Protein AF-A0A4S3LNG4-F1 (afdb_monomer_lite)

Sequence (121 aa):
MSDSVHVRLKHPHGIVFDISNGRKVALFGSDFHLRGLEKGTLTCSFGKTVVSASDWDEVLSVYPAMVKDLVRKGTLIYQDTSASADDNAEDNAGVKHGLEPVDTKNDKTIKTEEVPASEAA

Radius of gyration: 17.9 Å; chains: 1; bounding box: 38×36×63 Å

Structure (mmCIF, N/CA/C/O backbone):
data_AF-A0A4S3LNG4-F1
#
_entry.id   AF-A0A4S3LNG4-F1
#
loop_
_atom_site.group_PDB
_atom_site.id
_atom_site.type_symbol
_atom_site.label_atom_id
_atom_site.label_alt_id
_atom_site.label_comp_id
_atom_site.label_asym_id
_atom_site.label_entity_id
_atom_site.label_seq_id
_atom_site.pdbx_PDB_ins_code
_atom_site.Cartn_x
_atom_site.Cartn_y
_atom_site.Cartn_z
_atom_site.occupancy
_atom_site.B_iso_or_equiv
_atom_site.auth_seq_id
_atom_site.auth_comp_id
_atom_site.auth_asym_id
_atom_site.auth_atom_id
_atom_site.pdbx_PDB_model_num
ATOM 1 N N . MET A 1 1 ? -2.512 -2.453 21.743 1.00 48.56 1 MET A N 1
ATOM 2 C CA . MET A 1 1 ? -2.518 -2.592 20.275 1.00 48.56 1 MET A CA 1
ATOM 3 C C . MET A 1 1 ? -2.652 -1.192 19.723 1.00 48.56 1 MET A C 1
ATOM 5 O O . MET A 1 1 ? -3.470 -0.451 20.260 1.00 48.56 1 MET A O 1
ATOM 9 N N . SER A 1 2 ? -1.782 -0.786 18.801 1.00 57.47 2 SER A N 1
ATOM 10 C CA . SER A 1 2 ? -1.865 0.545 18.199 1.00 57.47 2 SER A CA 1
ATOM 11 C C . SER A 1 2 ? -3.201 0.672 17.469 1.00 57.47 2 SER A C 1
ATOM 13 O O . SER A 1 2 ? -3.593 -0.231 16.740 1.00 57.47 2 SER A O 1
ATOM 15 N N . ASP A 1 3 ? -3.907 1.783 17.667 1.00 81.00 3 ASP A N 1
ATOM 16 C CA . ASP A 1 3 ? -5.212 2.032 17.026 1.00 81.00 3 ASP A CA 1
ATOM 17 C C . ASP A 1 3 ? -5.079 2.251 15.499 1.00 81.00 3 ASP A C 1
ATOM 19 O O . ASP A 1 3 ? -6.053 2.290 14.748 1.00 81.00 3 ASP A O 1
ATOM 23 N N . SER A 1 4 ? -3.836 2.370 15.022 1.00 85.62 4 SER A N 1
ATOM 24 C CA . SER A 1 4 ? -3.483 2.668 13.641 1.00 85.62 4 SER A CA 1
ATOM 25 C C . SER A 1 4 ? -2.297 1.835 13.160 1.00 85.62 4 SER A C 1
ATOM 27 O O . SER A 1 4 ? -1.408 1.473 13.931 1.00 85.62 4 SER A O 1
ATOM 29 N N . VAL A 1 5 ? -2.305 1.553 11.862 1.00 88.25 5 VAL A N 1
ATOM 30 C CA . VAL A 1 5 ? -1.289 0.828 11.109 1.00 88.25 5 VAL A CA 1
ATOM 31 C C . VAL A 1 5 ? -0.640 1.802 10.132 1.00 88.25 5 VAL A C 1
ATOM 33 O O . VAL A 1 5 ? -1.308 2.508 9.370 1.00 88.25 5 VAL A O 1
ATOM 36 N N . HIS A 1 6 ? 0.687 1.838 10.147 1.00 86.81 6 HIS A N 1
ATOM 37 C CA . HIS A 1 6 ? 1.481 2.623 9.216 1.00 86.81 6 HIS A CA 1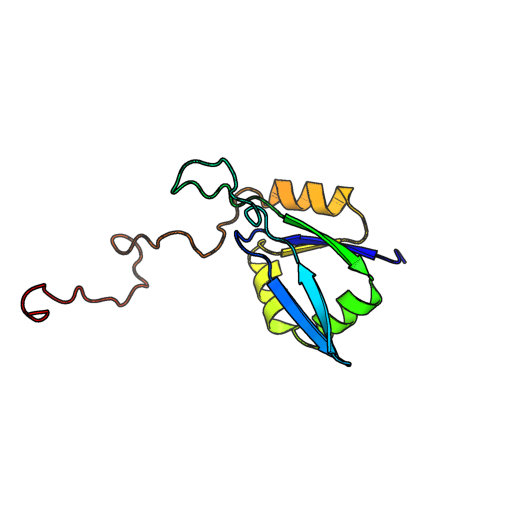
ATOM 38 C C . HIS A 1 6 ? 1.776 1.782 7.985 1.00 86.81 6 HIS A C 1
ATOM 40 O O . HIS A 1 6 ? 2.515 0.805 8.067 1.00 86.81 6 HIS A O 1
ATOM 46 N N . VAL A 1 7 ? 1.226 2.186 6.844 1.00 86.94 7 VAL A N 1
ATOM 47 C CA . VAL A 1 7 ? 1.411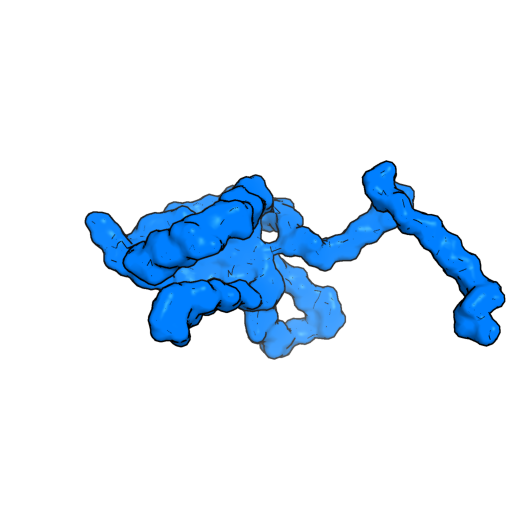 1.506 5.562 1.00 86.94 7 VAL A CA 1
ATOM 48 C C . VAL A 1 7 ? 2.346 2.329 4.676 1.00 86.94 7 VAL A C 1
ATOM 50 O O . VAL A 1 7 ? 2.248 3.561 4.588 1.00 86.94 7 VAL A O 1
ATOM 53 N N . ARG A 1 8 ? 3.284 1.644 4.031 1.00 86.94 8 ARG A N 1
ATOM 54 C CA . ARG A 1 8 ? 4.241 2.177 3.066 1.00 86.94 8 ARG A CA 1
ATOM 55 C C . ARG A 1 8 ? 4.035 1.451 1.745 1.00 86.94 8 ARG A C 1
ATOM 57 O O . ARG A 1 8 ? 4.176 0.232 1.686 1.00 86.94 8 ARG A O 1
ATOM 64 N N . LEU A 1 9 ? 3.684 2.195 0.701 1.00 84.81 9 LEU A N 1
ATOM 65 C CA . LEU A 1 9 ? 3.394 1.644 -0.622 1.00 84.81 9 LEU A CA 1
ATOM 66 C C . LEU A 1 9 ? 4.381 2.196 -1.651 1.00 84.81 9 LEU A C 1
ATOM 68 O O . LEU A 1 9 ? 4.399 3.396 -1.921 1.00 84.81 9 LEU A O 1
ATOM 72 N N . LYS A 1 10 ? 5.169 1.311 -2.259 1.00 79.06 10 LYS A N 1
ATOM 73 C CA . LYS A 1 10 ? 6.076 1.626 -3.363 1.00 79.06 10 LYS A CA 1
ATOM 74 C C . LYS A 1 10 ? 5.353 1.501 -4.693 1.00 79.06 10 LYS A C 1
ATOM 76 O O . LYS A 1 10 ? 5.500 0.519 -5.420 1.00 79.06 10 LYS A O 1
ATOM 81 N N . HIS A 1 11 ? 4.522 2.490 -4.981 1.00 74.50 11 HIS A N 1
ATOM 82 C CA . HIS A 1 11 ? 3.770 2.548 -6.222 1.00 74.50 11 HIS A CA 1
ATOM 83 C C . HIS A 1 11 ? 3.634 4.010 -6.671 1.00 74.50 11 HIS A C 1
ATOM 85 O O . HIS A 1 11 ? 3.429 4.882 -5.820 1.00 74.50 11 HIS A O 1
ATOM 91 N N . PRO A 1 12 ? 3.731 4.306 -7.982 1.00 67.81 12 PRO A N 1
ATOM 92 C CA . PRO A 1 12 ? 3.603 5.677 -8.477 1.00 67.81 12 PRO A CA 1
ATOM 93 C C . PRO A 1 12 ? 2.195 6.246 -8.245 1.00 67.81 12 PRO A C 1
ATOM 95 O O . PRO A 1 12 ? 2.028 7.426 -7.949 1.00 67.81 12 PRO A O 1
ATOM 98 N N . HIS A 1 13 ? 1.174 5.391 -8.318 1.00 71.81 13 HIS A N 1
ATOM 99 C CA . HIS A 1 13 ? -0.217 5.742 -8.023 1.00 71.81 13 HIS A CA 1
ATOM 100 C C . HIS A 1 13 ? -0.662 5.188 -6.668 1.00 71.81 13 HIS A C 1
ATOM 102 O O . HIS A 1 13 ? -0.131 4.183 -6.202 1.00 71.81 13 HIS A O 1
ATOM 108 N N . GLY A 1 14 ? -1.667 5.810 -6.054 1.00 78.62 14 GLY A N 1
ATOM 109 C CA . GLY A 1 14 ? -2.322 5.229 -4.885 1.00 78.62 14 GLY A CA 1
ATOM 110 C C . GLY A 1 14 ? -3.173 4.007 -5.241 1.00 78.62 14 GLY A C 1
ATOM 111 O O . GLY A 1 14 ? -3.632 3.876 -6.377 1.00 78.62 14 GLY A O 1
ATOM 112 N N . ILE A 1 15 ? -3.399 3.132 -4.265 1.00 82.69 15 ILE A N 1
ATOM 113 C CA . ILE A 1 15 ? -4.316 1.990 -4.367 1.00 82.69 15 ILE A CA 1
ATOM 114 C C . ILE A 1 15 ? -5.503 2.265 -3.452 1.00 82.69 15 ILE A C 1
ATOM 116 O O . ILE A 1 15 ? -5.318 2.626 -2.293 1.00 82.69 15 ILE A O 1
ATOM 120 N N . VAL A 1 16 ? -6.720 2.090 -3.960 1.00 86.12 16 VAL A N 1
ATOM 121 C CA . VAL A 1 16 ? -7.944 2.212 -3.164 1.00 86.12 16 VAL A CA 1
ATOM 122 C C . VAL A 1 16 ? -8.547 0.826 -2.996 1.00 86.12 16 VAL A C 1
ATOM 124 O O . VAL A 1 16 ? -8.816 0.150 -3.984 1.00 86.12 16 VAL A O 1
ATOM 127 N N . PHE A 1 17 ? -8.753 0.418 -1.750 1.00 84.88 17 PHE A N 1
ATOM 128 C CA . PHE A 1 17 ? -9.467 -0.799 -1.397 1.00 84.88 17 PHE A CA 1
ATOM 129 C C . PHE A 1 17 ? -10.903 -0.450 -1.027 1.00 84.88 17 PHE A C 1
ATOM 131 O O . PHE A 1 17 ? -11.142 0.365 -0.133 1.00 84.88 17 PHE A O 1
ATOM 138 N N . ASP A 1 18 ? -11.859 -1.069 -1.709 1.00 84.88 18 ASP A N 1
ATOM 139 C CA . ASP A 1 18 ? -13.269 -0.997 -1.349 1.00 84.88 18 ASP A CA 1
ATOM 140 C C . ASP A 1 18 ? -13.544 -2.022 -0.244 1.00 84.88 18 ASP A C 1
ATOM 142 O O . ASP A 1 18 ? -13.422 -3.228 -0.456 1.00 84.88 18 ASP A O 1
ATOM 146 N N . ILE A 1 19 ? -13.887 -1.545 0.951 1.00 84.44 19 ILE A N 1
ATOM 147 C CA . ILE A 1 19 ? -14.233 -2.406 2.085 1.00 84.44 19 ILE A CA 1
ATOM 148 C C . ILE A 1 19 ? -15.754 -2.476 2.265 1.00 84.44 19 ILE A C 1
ATOM 150 O O . ILE A 1 19 ? -16.535 -1.770 1.614 1.00 84.44 19 ILE A O 1
ATOM 154 N N . SER A 1 20 ? -16.190 -3.344 3.173 1.00 79.06 20 SER A N 1
ATOM 155 C CA . SER A 1 20 ? -17.602 -3.521 3.496 1.00 79.06 20 SER A CA 1
ATOM 156 C C . SER A 1 20 ? -18.247 -2.208 3.967 1.00 79.06 20 SER A C 1
ATOM 158 O O . SER A 1 20 ? -17.615 -1.352 4.593 1.00 79.06 20 SER A O 1
ATOM 160 N N . ASN A 1 21 ? -19.544 -2.059 3.687 1.00 76.12 21 ASN A N 1
ATOM 161 C CA . ASN A 1 21 ? -20.356 -0.875 4.011 1.00 76.12 21 ASN A CA 1
ATOM 162 C C . ASN A 1 21 ? -20.015 0.401 3.215 1.00 76.12 21 ASN A C 1
ATOM 164 O O . ASN A 1 21 ? -20.278 1.506 3.683 1.00 76.12 21 ASN A O 1
ATOM 168 N N . GLY A 1 22 ? -19.441 0.272 2.012 1.00 73.50 22 GLY A N 1
ATOM 169 C CA . GLY A 1 22 ? -19.183 1.412 1.118 1.00 73.50 22 GLY A CA 1
ATOM 170 C C . GLY A 1 22 ? -18.058 2.340 1.586 1.00 73.50 22 GLY A C 1
ATOM 171 O O . GLY A 1 22 ? -17.881 3.427 1.033 1.00 73.50 22 GLY A O 1
ATOM 172 N N . ARG A 1 23 ? -17.295 1.919 2.600 1.00 80.62 23 ARG A N 1
ATOM 173 C CA . ARG A 1 23 ? -16.077 2.599 3.038 1.00 80.62 23 ARG A CA 1
ATOM 174 C C . ARG A 1 23 ? -14.927 2.242 2.092 1.00 80.62 23 ARG A C 1
ATOM 176 O O . ARG A 1 23 ? -14.919 1.182 1.470 1.00 80.62 23 ARG A O 1
ATOM 183 N N . LYS A 1 24 ? -13.956 3.146 1.973 1.00 85.31 24 LYS A N 1
ATOM 184 C CA . LYS A 1 24 ? -12.792 2.979 1.098 1.00 85.31 24 LYS A CA 1
ATOM 185 C C . LYS A 1 24 ? -11.521 3.291 1.869 1.00 85.31 24 LYS A C 1
ATOM 187 O O . LYS A 1 24 ? -11.436 4.342 2.502 1.00 85.31 24 LYS A O 1
ATOM 192 N N . VAL A 1 25 ? -10.532 2.414 1.767 1.00 84.94 25 VAL A N 1
ATOM 193 C CA . VAL A 1 25 ? -9.194 2.620 2.326 1.00 84.94 25 VAL A CA 1
ATOM 194 C C . VAL A 1 25 ? -8.262 3.000 1.185 1.00 84.94 25 VAL A C 1
ATOM 196 O O . VAL A 1 25 ? -7.980 2.186 0.309 1.00 84.94 25 VAL A O 1
ATOM 199 N N . ALA A 1 26 ? -7.799 4.247 1.174 1.00 84.19 26 ALA A N 1
ATOM 200 C CA . ALA A 1 26 ? -6.860 4.735 0.172 1.00 84.19 26 ALA A CA 1
ATOM 201 C C . ALA A 1 26 ? -5.429 4.681 0.713 1.00 84.19 26 ALA A C 1
ATOM 203 O O . ALA A 1 26 ? -5.111 5.334 1.704 1.00 84.19 26 ALA A O 1
ATOM 204 N N . LEU A 1 27 ? -4.566 3.927 0.038 1.00 84.62 27 LEU A N 1
ATOM 205 C CA . LEU A 1 27 ? -3.123 3.966 0.218 1.00 84.62 27 LEU A CA 1
ATOM 206 C C . LEU A 1 27 ? -2.520 4.938 -0.787 1.00 84.62 27 LEU A C 1
ATOM 208 O O . LEU A 1 27 ? -2.709 4.792 -1.994 1.00 84.62 27 LEU A O 1
ATOM 212 N N . PHE A 1 28 ? -1.768 5.914 -0.299 1.00 80.62 28 PHE A N 1
ATOM 213 C CA . PHE A 1 28 ? -1.082 6.877 -1.147 1.00 80.62 28 PHE A CA 1
ATOM 214 C C . PHE A 1 28 ? 0.233 6.298 -1.671 1.00 80.62 28 PHE A C 1
ATOM 216 O O . PHE A 1 28 ? 1.029 5.750 -0.909 1.00 80.62 28 PHE A O 1
ATOM 223 N N . GLY A 1 29 ? 0.446 6.442 -2.980 1.00 76.19 29 GLY A N 1
ATOM 224 C CA . GLY A 1 29 ? 1.739 6.230 -3.628 1.00 76.19 29 GLY A CA 1
ATOM 225 C C . GLY A 1 29 ? 2.652 7.453 -3.491 1.00 76.19 29 GLY A C 1
ATOM 226 O O . GLY A 1 29 ? 2.206 8.522 -3.065 1.00 76.19 29 GLY A O 1
ATOM 227 N N . SER A 1 30 ? 3.925 7.317 -3.862 1.00 72.44 30 SER A N 1
ATOM 228 C CA . SER A 1 30 ? 4.918 8.401 -3.778 1.00 72.44 30 SER A CA 1
ATOM 229 C C . SER A 1 30 ? 4.680 9.537 -4.760 1.00 72.44 30 SER A C 1
ATOM 231 O O . SER A 1 30 ? 4.842 10.706 -4.422 1.00 72.44 30 SER A O 1
ATOM 233 N N . ASP A 1 31 ? 4.282 9.197 -5.981 1.00 64.94 31 ASP A N 1
ATOM 234 C CA . ASP A 1 31 ? 4.219 10.122 -7.112 1.00 64.94 31 ASP A CA 1
ATOM 235 C C . ASP A 1 31 ? 2.779 10.611 -7.358 1.00 64.94 31 ASP A C 1
ATOM 237 O O . ASP A 1 31 ? 2.426 11.080 -8.438 1.00 64.94 31 ASP A O 1
ATOM 241 N N . PHE A 1 32 ? 1.923 10.565 -6.330 1.00 53.75 32 PHE A N 1
ATOM 242 C CA . PHE A 1 32 ? 0.531 11.025 -6.422 1.00 53.75 32 PHE A CA 1
ATOM 243 C C . PHE A 1 32 ? 0.422 12.519 -6.799 1.00 53.75 32 PHE A C 1
ATOM 245 O O . PHE A 1 32 ? -0.585 12.949 -7.355 1.00 53.75 32 PHE A O 1
ATOM 252 N N . HIS A 1 33 ? 1.484 13.301 -6.563 1.00 53.75 33 HIS A N 1
ATOM 253 C CA . HIS A 1 33 ? 1.623 14.682 -7.023 1.00 53.75 33 HIS A CA 1
ATOM 254 C C . HIS A 1 33 ? 2.977 14.903 -7.716 1.00 53.75 33 HIS A C 1
ATOM 256 O O . HIS A 1 33 ? 3.851 15.574 -7.176 1.00 53.75 33 HIS A O 1
ATOM 262 N N . LEU A 1 34 ? 3.129 14.434 -8.960 1.00 58.62 34 LEU A N 1
ATOM 263 C CA . LEU A 1 34 ? 4.259 14.768 -9.859 1.00 58.62 34 LEU A CA 1
ATOM 264 C C . LEU A 1 34 ? 4.333 16.265 -10.250 1.00 58.62 34 LEU A C 1
ATOM 266 O O . LEU A 1 34 ? 4.961 16.648 -11.239 1.00 58.62 34 LEU A O 1
ATOM 270 N N . ARG A 1 35 ? 3.643 17.145 -9.518 1.00 53.56 35 ARG A N 1
ATOM 271 C CA . ARG A 1 35 ? 3.524 18.564 -9.839 1.00 53.56 35 ARG A CA 1
ATOM 272 C C . ARG A 1 35 ? 4.879 19.240 -9.626 1.00 53.56 35 ARG A C 1
ATOM 274 O O . ARG A 1 35 ? 5.296 19.436 -8.493 1.00 53.56 35 ARG A O 1
ATOM 281 N N . GLY A 1 36 ? 5.527 19.626 -10.724 1.00 55.03 36 GLY A N 1
ATOM 282 C CA . GLY A 1 36 ? 6.832 20.298 -10.713 1.00 55.03 36 GLY A CA 1
ATOM 283 C C . GLY A 1 36 ? 8.026 19.396 -11.036 1.00 55.03 36 GLY A C 1
ATOM 284 O O . GLY A 1 36 ? 9.144 19.898 -11.052 1.0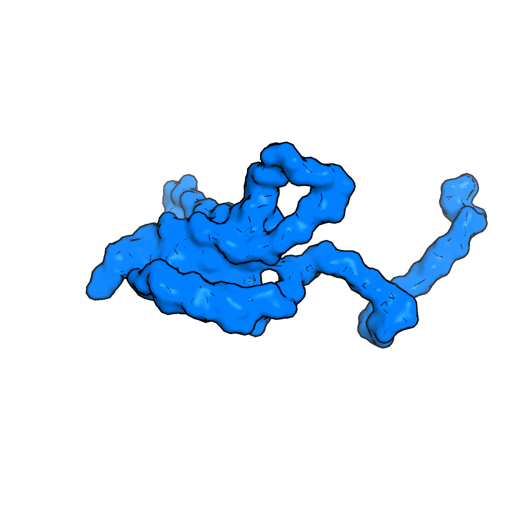0 55.03 36 GLY A O 1
ATOM 285 N N . LEU A 1 37 ? 7.805 18.107 -11.322 1.00 58.66 37 LEU A N 1
ATOM 286 C CA . LEU A 1 37 ? 8.846 17.204 -11.818 1.00 58.66 37 LEU A CA 1
ATOM 287 C C . LEU A 1 37 ? 8.894 17.198 -13.351 1.00 58.66 37 LEU A C 1
ATOM 289 O O . LEU A 1 37 ? 7.876 17.382 -14.025 1.00 58.66 37 LEU A O 1
ATOM 293 N N . GLU A 1 38 ? 10.093 16.994 -13.900 1.00 55.16 38 GLU A N 1
ATOM 294 C CA . GLU A 1 38 ? 10.299 16.878 -15.343 1.00 55.16 38 GLU A CA 1
ATOM 295 C C . GLU A 1 38 ? 9.524 15.685 -15.917 1.00 55.16 38 GLU A C 1
ATOM 297 O O . GLU A 1 38 ? 9.435 14.607 -15.321 1.00 55.16 38 GLU A O 1
ATOM 302 N N . LYS A 1 39 ? 8.939 15.884 -17.102 1.00 52.00 39 LYS A N 1
ATOM 303 C CA . LYS A 1 39 ? 8.140 14.865 -17.784 1.00 52.00 39 LYS A CA 1
ATOM 304 C C . LYS A 1 39 ? 9.000 13.623 -18.045 1.00 52.00 39 LYS A C 1
ATOM 306 O O . LYS A 1 39 ? 9.958 13.695 -18.803 1.00 52.00 39 LYS A O 1
ATOM 311 N N . GLY A 1 40 ? 8.603 12.485 -17.476 1.00 55.94 40 GLY A N 1
ATOM 312 C CA . GLY A 1 40 ? 9.274 11.194 -17.676 1.00 55.94 40 GLY A CA 1
ATOM 313 C C . GLY A 1 40 ? 10.086 10.691 -16.480 1.00 55.94 40 GLY A C 1
ATOM 314 O O . GLY A 1 40 ? 10.542 9.552 -16.523 1.00 55.94 40 GLY A O 1
ATOM 315 N N . THR A 1 41 ? 10.215 11.474 -15.406 1.00 58.09 41 THR A N 1
ATOM 316 C CA . THR A 1 41 ? 10.892 11.037 -14.176 1.00 58.09 41 THR A CA 1
ATOM 317 C C . THR A 1 41 ? 9.870 10.565 -13.143 1.00 58.09 41 THR A C 1
ATOM 319 O O . THR A 1 41 ? 9.118 11.370 -12.598 1.00 58.09 41 THR A O 1
ATOM 322 N N . LEU A 1 42 ? 9.846 9.259 -12.866 1.00 60.44 42 LEU A N 1
ATOM 323 C CA . LEU A 1 42 ? 9.130 8.674 -11.729 1.00 60.44 42 LEU A CA 1
ATOM 324 C C . LEU A 1 42 ? 10.135 8.428 -10.606 1.00 60.44 42 LEU A C 1
ATOM 326 O O . LEU A 1 42 ? 11.097 7.685 -10.795 1.00 60.44 42 LEU A O 1
ATOM 330 N N . THR A 1 43 ? 9.931 9.056 -9.449 1.00 62.69 43 THR A N 1
ATOM 331 C CA . THR A 1 43 ? 10.830 8.860 -8.300 1.00 62.69 43 THR A CA 1
ATOM 332 C C . THR A 1 43 ? 10.532 7.574 -7.530 1.00 62.69 43 THR A C 1
ATOM 334 O O . THR A 1 43 ? 11.427 7.067 -6.858 1.00 62.69 43 THR A O 1
ATOM 337 N N . CYS A 1 44 ? 9.319 7.016 -7.670 1.00 65.25 44 CYS A N 1
ATOM 338 C CA . CYS A 1 44 ? 8.889 5.696 -7.184 1.00 65.25 44 CYS A CA 1
ATOM 339 C C . CYS A 1 44 ? 9.398 5.357 -5.770 1.00 65.25 44 CYS A C 1
ATOM 341 O O . CYS A 1 44 ? 9.921 4.267 -5.516 1.00 65.25 44 CYS A O 1
ATOM 343 N N . SER A 1 45 ? 9.256 6.308 -4.845 1.00 72.31 45 SER A N 1
ATOM 344 C CA . SER A 1 45 ? 9.564 6.116 -3.428 1.00 72.31 45 SER A CA 1
ATOM 345 C C . SER A 1 45 ? 8.404 5.421 -2.692 1.00 72.31 45 SER A C 1
ATOM 347 O O . SER A 1 45 ? 7.402 5.022 -3.286 1.00 72.31 45 SER A O 1
ATOM 349 N N . PHE A 1 46 ? 8.535 5.208 -1.384 1.00 78.19 46 PHE A N 1
ATOM 350 C CA . PHE A 1 46 ? 7.444 4.651 -0.586 1.00 78.19 46 PHE A CA 1
ATOM 351 C C . PHE A 1 46 ? 6.496 5.766 -0.133 1.00 78.19 46 PHE A C 1
ATOM 353 O O . PHE A 1 46 ? 6.856 6.617 0.683 1.00 78.19 46 PHE A O 1
ATOM 360 N N . GLY A 1 47 ? 5.262 5.739 -0.632 1.00 79.56 47 GLY A N 1
ATOM 361 C CA . GLY A 1 47 ? 4.187 6.599 -0.154 1.00 79.56 47 GLY A CA 1
ATOM 362 C C . GLY A 1 47 ? 3.803 6.250 1.283 1.00 79.56 47 GLY A C 1
ATOM 363 O O . GLY A 1 47 ? 3.753 5.078 1.659 1.00 7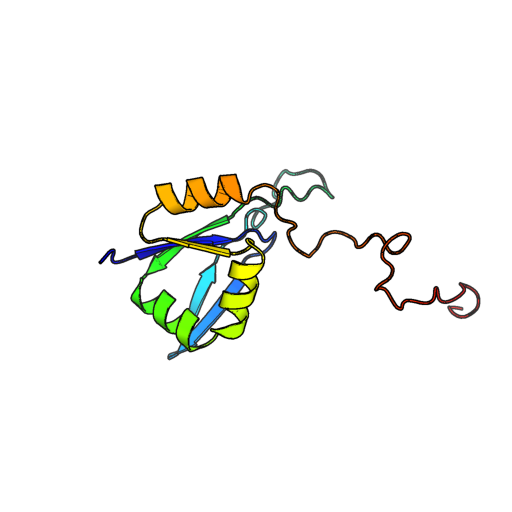9.56 47 GLY A O 1
ATOM 364 N N . LYS A 1 48 ? 3.564 7.270 2.111 1.00 84.75 48 LYS A N 1
ATOM 365 C CA . LYS A 1 48 ? 3.292 7.125 3.547 1.00 84.75 48 LYS A CA 1
ATOM 366 C C . LYS A 1 48 ? 1.802 7.283 3.820 1.00 84.75 48 LYS A C 1
ATOM 368 O O . LYS A 1 48 ? 1.250 8.352 3.586 1.00 84.75 48 LYS A O 1
ATOM 373 N N . THR A 1 49 ? 1.167 6.244 4.353 1.00 86.19 49 THR A N 1
ATOM 374 C CA . THR A 1 49 ? -0.253 6.268 4.731 1.00 86.19 49 THR A CA 1
ATOM 375 C C . THR A 1 49 ? -0.428 5.765 6.161 1.00 86.19 49 THR A C 1
ATOM 377 O O . THR A 1 49 ? 0.293 4.869 6.600 1.00 86.19 49 THR A O 1
ATOM 380 N N . VAL A 1 50 ? -1.376 6.344 6.895 1.00 87.69 50 VAL A N 1
ATOM 381 C CA . VAL A 1 50 ? -1.813 5.853 8.208 1.00 87.69 50 VAL A CA 1
ATOM 382 C C . VAL A 1 50 ? -3.266 5.422 8.072 1.00 87.69 50 VAL A C 1
ATOM 384 O O . VAL A 1 50 ? -4.091 6.204 7.603 1.00 87.69 50 VAL A O 1
ATOM 387 N N . VAL A 1 51 ? -3.560 4.180 8.441 1.00 87.00 51 VAL A N 1
ATOM 388 C CA . VAL A 1 51 ? -4.895 3.572 8.353 1.00 87.00 51 VAL A CA 1
ATOM 389 C C . VAL A 1 51 ? -5.287 3.072 9.740 1.00 87.00 51 VAL A C 1
ATOM 391 O O . VAL A 1 51 ? -4.421 2.655 10.502 1.00 87.00 51 VAL A O 1
ATOM 394 N N . SER A 1 52 ? -6.567 3.106 10.100 1.00 89.25 52 SER A N 1
ATOM 395 C CA . SER A 1 52 ? -7.043 2.503 11.351 1.00 89.25 52 SER A CA 1
ATOM 396 C C . SER A 1 52 ? -6.855 0.983 11.338 1.00 89.25 52 SER A C 1
ATOM 398 O O . SER A 1 52 ? -7.060 0.339 10.309 1.00 89.25 52 SER A O 1
ATOM 400 N N . ALA A 1 53 ? -6.495 0.392 12.480 1.00 86.88 53 ALA A N 1
ATOM 401 C CA . ALA A 1 53 ? -6.225 -1.047 12.567 1.00 86.88 53 ALA A CA 1
ATOM 402 C C . ALA A 1 53 ? -7.439 -1.904 12.159 1.00 86.88 53 ALA A C 1
ATOM 404 O O . ALA A 1 53 ? -7.278 -2.887 11.441 1.00 86.88 53 ALA A O 1
ATOM 405 N N . SER A 1 54 ? -8.651 -1.484 12.537 1.00 86.44 54 SER A N 1
ATOM 406 C CA . SER A 1 54 ? -9.901 -2.162 12.166 1.00 86.44 54 SER A CA 1
ATOM 407 C C . SER A 1 54 ? -10.148 -2.169 10.656 1.00 86.44 54 SER A C 1
ATOM 409 O O . SER A 1 54 ? -10.500 -3.199 10.092 1.00 86.44 54 SER A O 1
ATOM 411 N N . ASP A 1 55 ? -9.925 -1.033 9.988 1.00 86.62 55 ASP A N 1
ATOM 412 C CA . ASP A 1 55 ? -10.108 -0.933 8.537 1.00 86.62 55 ASP A CA 1
ATOM 413 C C . ASP A 1 55 ? -9.030 -1.736 7.792 1.00 86.62 55 ASP A C 1
ATOM 415 O O . ASP A 1 55 ? -9.301 -2.325 6.745 1.00 86.62 55 ASP A O 1
ATOM 419 N N . TRP A 1 56 ? -7.808 -1.795 8.333 1.00 88.00 56 TRP A N 1
ATOM 420 C CA . TRP A 1 56 ? -6.727 -2.597 7.760 1.00 88.00 56 TRP A CA 1
ATOM 421 C C . TRP A 1 56 ? -6.991 -4.103 7.875 1.00 88.00 56 TRP A C 1
ATOM 423 O O . TRP A 1 56 ? -6.749 -4.834 6.915 1.00 88.00 56 TRP A O 1
ATOM 433 N N . ASP A 1 57 ? -7.535 -4.567 9.002 1.00 88.50 57 ASP A N 1
ATOM 434 C CA . ASP A 1 57 ? -7.947 -5.965 9.181 1.00 88.50 57 ASP A CA 1
ATOM 435 C C . ASP A 1 57 ? -9.043 -6.364 8.177 1.00 88.50 57 ASP A C 1
ATOM 437 O O . ASP A 1 57 ? -8.964 -7.419 7.543 1.00 88.50 57 ASP A O 1
ATOM 441 N N . GLU A 1 58 ? -10.002 -5.468 7.914 1.00 86.94 58 GLU A N 1
ATOM 442 C CA . GLU A 1 58 ? -10.994 -5.675 6.854 1.00 86.94 58 GLU A CA 1
ATOM 443 C C . GLU A 1 58 ? -10.346 -5.773 5.466 1.00 86.94 58 GLU A C 1
ATOM 445 O O . GLU A 1 58 ? -10.689 -6.673 4.697 1.00 86.94 58 GLU A O 1
ATOM 450 N N . VAL A 1 59 ? -9.374 -4.915 5.136 1.00 86.25 59 VAL A N 1
ATOM 451 C CA . VAL A 1 59 ? -8.634 -5.008 3.861 1.00 86.25 59 VAL A CA 1
ATOM 452 C C . VAL A 1 59 ? -7.898 -6.345 3.744 1.00 86.25 59 VAL A C 1
ATOM 454 O O . VAL A 1 59 ? -7.935 -6.967 2.681 1.00 86.25 59 VAL A O 1
ATOM 457 N N . LEU A 1 60 ? -7.265 -6.815 4.822 1.00 87.25 60 LEU A N 1
ATOM 458 C CA . LEU A 1 60 ? -6.587 -8.115 4.860 1.00 87.25 60 LEU A CA 1
ATOM 459 C C . LEU A 1 60 ? -7.564 -9.280 4.664 1.00 87.25 60 LEU A C 1
ATOM 461 O O . LEU A 1 60 ? -7.214 -10.262 4.010 1.00 87.25 60 LEU A O 1
ATOM 465 N N . SER A 1 61 ? -8.782 -9.159 5.189 1.00 87.75 61 SER A N 1
ATOM 466 C CA . SER A 1 61 ? -9.841 -10.163 5.056 1.00 87.75 61 SER A CA 1
ATOM 467 C C . SER A 1 61 ? -10.454 -10.195 3.650 1.00 87.75 61 SER A C 1
ATOM 469 O O . SER A 1 61 ? -10.673 -11.270 3.089 1.00 87.75 61 SER A O 1
ATOM 471 N N . VAL A 1 62 ? -10.677 -9.027 3.036 1.00 86.56 62 VAL A N 1
ATOM 472 C CA . VAL A 1 62 ? -11.289 -8.909 1.699 1.00 86.56 62 VAL A CA 1
ATOM 473 C C . VAL A 1 62 ? -10.277 -9.177 0.578 1.00 86.56 62 VAL A C 1
ATOM 475 O O . VAL A 1 62 ? -10.613 -9.821 -0.416 1.00 86.56 62 VAL A O 1
ATOM 478 N N . TYR A 1 63 ? -9.023 -8.736 0.733 1.00 86.19 63 TYR A N 1
ATOM 479 C CA . TYR A 1 63 ? -7.978 -8.818 -0.298 1.00 86.19 63 TYR A CA 1
ATOM 480 C C . TYR A 1 63 ? -6.698 -9.561 0.146 1.00 86.19 63 TYR A C 1
ATOM 482 O O . TYR A 1 63 ? -5.585 -9.099 -0.139 1.00 86.19 63 TYR A O 1
ATOM 490 N N . PRO A 1 64 ? -6.790 -10.755 0.765 1.00 85.38 64 PRO A N 1
ATOM 491 C CA . PRO A 1 64 ? -5.634 -11.434 1.355 1.00 85.38 64 PRO A CA 1
ATOM 492 C C . PRO A 1 64 ? -4.565 -11.799 0.318 1.00 85.38 64 PRO A C 1
ATOM 494 O O . PRO A 1 64 ? -3.367 -11.675 0.572 1.00 85.38 64 PRO A O 1
ATOM 497 N N . ALA A 1 65 ? -4.983 -12.237 -0.873 1.00 83.38 65 ALA A N 1
ATOM 498 C CA . ALA A 1 65 ? -4.067 -12.651 -1.933 1.00 83.38 65 ALA A CA 1
ATOM 499 C C . ALA A 1 65 ? -3.279 -11.468 -2.517 1.00 83.38 65 ALA A C 1
ATOM 501 O O . ALA A 1 65 ? -2.073 -11.584 -2.732 1.00 83.38 65 ALA A O 1
ATOM 502 N N . MET A 1 66 ? -3.947 -10.330 -2.729 1.00 80.44 66 MET A N 1
ATOM 503 C CA . MET A 1 66 ? -3.318 -9.123 -3.268 1.00 80.44 66 MET A CA 1
ATOM 504 C C . MET A 1 66 ? -2.324 -8.536 -2.266 1.00 80.44 66 MET A C 1
ATOM 506 O O . MET A 1 66 ? -1.184 -8.259 -2.630 1.00 80.44 66 MET A O 1
ATOM 510 N N . VAL A 1 67 ? -2.718 -8.406 -0.994 1.00 84.06 67 VAL A N 1
ATOM 511 C CA . VAL A 1 67 ? -1.824 -7.883 0.048 1.00 84.06 67 VAL A CA 1
ATOM 512 C C . VAL A 1 67 ? -0.602 -8.783 0.207 1.00 84.06 67 VAL A C 1
ATOM 514 O O . VAL A 1 67 ? 0.526 -8.294 0.203 1.00 84.06 67 VAL A O 1
ATOM 517 N N . LYS A 1 68 ? -0.792 -10.106 0.254 1.00 83.12 68 LYS A N 1
ATOM 518 C CA . LYS A 1 68 ? 0.319 -11.059 0.373 1.00 83.12 68 LYS A CA 1
ATOM 519 C C . LYS A 1 68 ? 1.303 -10.970 -0.794 1.00 83.12 68 LYS A C 1
ATOM 521 O O . LYS A 1 68 ? 2.506 -11.086 -0.573 1.00 83.12 68 LYS A O 1
ATOM 526 N N . ASP A 1 69 ? 0.817 -10.768 -2.017 1.00 82.31 69 ASP A N 1
ATOM 527 C CA . ASP A 1 69 ? 1.673 -10.590 -3.193 1.00 82.31 69 ASP A CA 1
ATOM 528 C C . ASP A 1 69 ? 2.486 -9.288 -3.116 1.00 82.31 69 ASP A C 1
ATOM 530 O O . ASP A 1 69 ? 3.701 -9.308 -3.314 1.00 82.31 69 ASP A O 1
ATOM 534 N N . LEU A 1 70 ? 1.849 -8.178 -2.734 1.00 82.44 70 LEU A N 1
ATOM 535 C CA . LEU A 1 70 ? 2.511 -6.877 -2.601 1.00 82.44 70 LEU A CA 1
ATOM 536 C C . LEU A 1 70 ? 3.583 -6.869 -1.499 1.00 82.44 70 LEU A C 1
ATOM 538 O O . LEU A 1 70 ? 4.666 -6.310 -1.702 1.00 82.44 70 LEU A O 1
ATOM 542 N N . VAL A 1 71 ? 3.305 -7.524 -0.367 1.00 85.25 71 VAL A N 1
ATOM 543 C CA . VAL A 1 71 ? 4.262 -7.718 0.738 1.00 85.25 71 VAL A CA 1
ATOM 544 C C . VAL A 1 71 ? 5.412 -8.609 0.304 1.00 85.25 71 VAL A C 1
ATOM 546 O O . VAL A 1 71 ? 6.570 -8.267 0.517 1.00 85.25 71 VAL A O 1
ATOM 549 N N . ARG A 1 72 ? 5.117 -9.736 -0.357 1.00 81.38 72 ARG A N 1
ATOM 550 C CA . ARG A 1 72 ? 6.146 -10.649 -0.873 1.00 81.38 72 ARG A CA 1
ATOM 551 C C . ARG A 1 72 ? 7.086 -9.945 -1.847 1.00 81.38 72 ARG A C 1
ATOM 553 O O . ARG A 1 72 ? 8.276 -10.239 -1.860 1.00 81.38 72 ARG A O 1
ATOM 560 N N . LYS A 1 73 ? 6.550 -9.047 -2.670 1.00 78.75 73 LYS A N 1
ATOM 561 C CA . LYS A 1 73 ? 7.331 -8.238 -3.607 1.00 78.75 73 LYS A CA 1
ATOM 562 C C . LYS A 1 73 ? 8.131 -7.133 -2.919 1.00 78.75 73 LYS A C 1
ATOM 564 O O . LYS A 1 73 ? 8.937 -6.521 -3.597 1.00 78.75 73 LYS A O 1
ATOM 569 N N . GLY A 1 74 ? 7.914 -6.856 -1.630 1.00 80.19 74 GLY A N 1
ATOM 570 C CA . GLY A 1 74 ? 8.528 -5.729 -0.916 1.00 80.19 74 GLY A CA 1
ATOM 571 C C . GLY A 1 74 ? 7.960 -4.364 -1.325 1.00 80.19 74 GLY A C 1
ATOM 572 O O . GLY A 1 74 ? 8.514 -3.326 -0.980 1.00 80.19 74 GLY A O 1
ATOM 573 N N . THR A 1 75 ? 6.858 -4.352 -2.081 1.00 81.06 75 THR A N 1
ATOM 574 C CA . THR A 1 75 ? 6.197 -3.125 -2.566 1.00 81.06 75 THR A CA 1
ATOM 575 C C . THR A 1 75 ? 5.182 -2.561 -1.574 1.00 81.06 75 THR A C 1
ATOM 577 O O . THR A 1 75 ? 4.798 -1.401 -1.689 1.00 81.06 75 THR A O 1
ATOM 580 N N . LEU A 1 76 ? 4.756 -3.358 -0.592 1.00 84.56 76 LEU A N 1
ATOM 581 C CA . LEU A 1 76 ? 3.851 -2.945 0.474 1.00 84.56 76 LEU A CA 1
ATOM 582 C C . LEU A 1 76 ? 4.401 -3.403 1.821 1.00 84.56 76 LEU A C 1
ATOM 584 O O . LEU A 1 76 ? 4.647 -4.588 2.032 1.00 84.56 76 LEU A O 1
ATOM 588 N N . ILE A 1 77 ? 4.555 -2.458 2.737 1.00 86.12 77 ILE A N 1
ATOM 589 C CA . ILE A 1 77 ? 5.025 -2.690 4.101 1.00 86.12 77 ILE A CA 1
ATOM 590 C C . ILE A 1 77 ? 3.984 -2.094 5.034 1.00 86.12 77 ILE A C 1
ATOM 592 O O . ILE A 1 77 ? 3.541 -0.969 4.821 1.00 86.12 77 ILE A O 1
ATOM 596 N N . TYR A 1 78 ? 3.584 -2.826 6.065 1.00 88.12 78 TYR A N 1
ATOM 597 C CA . TYR A 1 78 ? 2.685 -2.313 7.091 1.00 88.12 78 TYR A CA 1
ATOM 598 C C . TYR A 1 78 ? 3.201 -2.708 8.474 1.00 88.12 78 TYR A C 1
ATOM 600 O O . TYR A 1 78 ? 3.623 -3.845 8.665 1.00 88.12 78 TYR A O 1
ATOM 608 N N . GLN A 1 79 ? 3.216 -1.760 9.411 1.00 85.88 79 GLN A N 1
ATOM 609 C CA . GLN A 1 79 ? 3.716 -1.949 10.779 1.00 85.88 79 GLN A CA 1
ATOM 610 C C . GLN A 1 79 ? 2.903 -1.121 11.782 1.00 85.88 79 GLN A C 1
ATOM 612 O O . GLN A 1 79 ? 2.341 -0.080 11.433 1.00 85.88 79 GLN A O 1
ATOM 617 N N . ASP A 1 80 ? 2.909 -1.525 13.052 1.00 83.25 80 ASP A N 1
ATOM 618 C CA . ASP A 1 80 ? 2.262 -0.795 14.155 1.00 83.25 80 ASP A CA 1
ATOM 619 C C . ASP A 1 80 ? 2.948 0.533 14.516 1.00 83.25 80 ASP A C 1
ATOM 621 O O . ASP A 1 80 ? 2.365 1.361 15.214 1.00 83.25 80 ASP A O 1
ATOM 625 N N . THR A 1 81 ? 4.202 0.736 14.092 1.00 81.12 81 THR A N 1
ATOM 626 C CA . THR A 1 81 ? 5.004 1.931 14.411 1.00 81.12 81 THR A CA 1
ATOM 627 C C . THR A 1 81 ? 5.601 2.539 13.147 1.00 81.12 81 THR A C 1
ATOM 629 O O . THR A 1 81 ? 6.188 1.821 12.339 1.00 81.12 81 THR A O 1
ATOM 632 N N . SER A 1 82 ? 5.531 3.870 13.006 1.00 77.75 82 SER A N 1
ATOM 633 C CA . SER A 1 82 ? 6.114 4.574 11.851 1.00 77.75 82 SER A CA 1
ATOM 634 C C . SER A 1 82 ? 7.602 4.284 11.666 1.00 77.75 82 SER A C 1
ATOM 636 O O . SER A 1 82 ? 8.003 4.030 10.542 1.00 77.75 82 SER A O 1
ATOM 638 N N . ALA A 1 83 ? 8.398 4.283 12.744 1.00 76.12 83 ALA A N 1
ATOM 639 C CA . ALA A 1 83 ? 9.843 4.046 12.666 1.00 76.12 83 ALA A CA 1
ATOM 640 C C . ALA A 1 83 ? 10.159 2.705 11.986 1.00 76.12 83 ALA A C 1
ATOM 642 O O . ALA A 1 83 ? 10.828 2.679 10.966 1.00 76.12 83 ALA A O 1
ATOM 643 N N . SER A 1 84 ? 9.525 1.621 12.448 1.00 76.88 84 SER A N 1
ATOM 644 C CA . SER A 1 84 ? 9.697 0.295 11.845 1.00 76.88 84 SER A CA 1
ATOM 645 C C . SER A 1 84 ? 9.202 0.218 10.395 1.00 76.88 84 SER A C 1
ATOM 647 O O . SER A 1 84 ? 9.746 -0.543 9.597 1.00 76.88 84 SER A O 1
ATOM 649 N N . ALA A 1 85 ? 8.171 0.991 10.039 1.00 75.81 85 ALA A N 1
ATOM 650 C CA . ALA A 1 85 ? 7.705 1.076 8.658 1.00 75.81 85 ALA A CA 1
ATOM 651 C C . ALA A 1 85 ? 8.715 1.808 7.757 1.00 75.81 85 ALA A C 1
ATOM 653 O O . ALA A 1 85 ? 8.859 1.445 6.594 1.00 75.81 85 ALA A O 1
ATOM 654 N N . ASP A 1 86 ? 9.385 2.836 8.282 1.00 75.25 86 ASP A N 1
ATOM 655 C CA . ASP 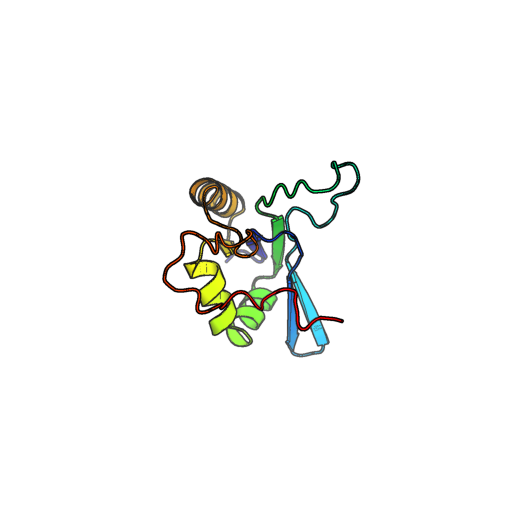A 1 86 ? 10.393 3.618 7.567 1.00 75.25 86 ASP A CA 1
ATOM 656 C C . ASP A 1 86 ? 11.718 2.847 7.423 1.00 75.25 86 ASP A C 1
ATOM 658 O O . ASP A 1 86 ? 12.210 2.756 6.301 1.00 75.25 86 ASP A O 1
ATOM 662 N N . ASP A 1 87 ? 12.213 2.193 8.483 1.00 78.94 87 ASP A N 1
ATOM 663 C CA . ASP A 1 87 ? 13.401 1.318 8.427 1.00 78.94 87 ASP A CA 1
ATOM 664 C C . ASP A 1 87 ? 13.236 0.241 7.342 1.00 78.94 87 ASP A C 1
ATOM 666 O O . ASP A 1 87 ? 14.039 0.115 6.422 1.00 78.94 87 ASP A O 1
ATOM 670 N N . ASN A 1 88 ? 12.106 -0.471 7.368 1.00 75.62 88 ASN A N 1
ATOM 671 C CA . ASN A 1 88 ? 11.846 -1.557 6.427 1.00 75.62 88 ASN A CA 1
ATOM 672 C C . ASN A 1 88 ? 11.625 -1.038 4.986 1.00 75.62 88 ASN A C 1
ATOM 674 O O . ASN A 1 88 ? 11.882 -1.744 4.009 1.00 75.62 88 ASN A O 1
ATOM 678 N N . ALA A 1 89 ? 11.151 0.203 4.827 1.00 75.25 89 ALA A N 1
ATOM 679 C CA . ALA A 1 89 ? 11.061 0.855 3.521 1.00 75.25 89 ALA A CA 1
ATOM 680 C C . ALA A 1 89 ? 12.445 1.245 2.977 1.00 75.25 89 ALA A C 1
ATOM 682 O O . ALA A 1 89 ? 12.660 1.140 1.767 1.00 75.25 89 ALA A O 1
ATOM 683 N N . GLU A 1 90 ? 13.385 1.643 3.839 1.00 75.38 90 GLU A N 1
ATOM 684 C CA . GLU A 1 90 ? 14.792 1.843 3.468 1.00 75.38 90 GLU A CA 1
ATOM 685 C C . GLU A 1 90 ? 15.467 0.522 3.084 1.00 75.38 90 GLU A C 1
ATOM 687 O O . GLU A 1 90 ? 16.094 0.454 2.025 1.00 75.38 90 GLU A O 1
ATOM 692 N N . ASP A 1 91 ? 15.247 -0.556 3.842 1.00 74.44 91 ASP A N 1
ATOM 693 C CA . ASP A 1 91 ? 15.743 -1.898 3.494 1.00 74.44 91 ASP A CA 1
ATOM 694 C C . ASP A 1 91 ? 15.227 -2.370 2.119 1.00 74.44 91 ASP A C 1
ATOM 696 O O . ASP A 1 91 ? 15.935 -3.031 1.356 1.00 74.44 91 ASP A O 1
ATOM 700 N N . ASN A 1 92 ? 14.000 -1.983 1.754 1.00 67.44 92 ASN A N 1
ATOM 701 C CA . ASN A 1 92 ? 13.370 -2.309 0.470 1.00 67.44 92 ASN A CA 1
ATOM 702 C C . ASN A 1 92 ? 13.481 -1.178 -0.575 1.00 67.44 92 ASN A C 1
ATOM 704 O O . ASN A 1 92 ? 12.820 -1.207 -1.626 1.00 67.44 92 ASN A O 1
ATOM 708 N N . ALA A 1 93 ? 14.353 -0.189 -0.360 1.00 64.44 93 ALA A N 1
ATOM 709 C CA . ALA A 1 93 ? 14.558 0.919 -1.295 1.00 64.44 93 ALA A CA 1
ATOM 710 C C . ALA A 1 93 ? 15.021 0.447 -2.687 1.00 64.44 93 ALA A C 1
ATOM 712 O O . ALA A 1 93 ? 14.694 1.087 -3.686 1.00 64.44 93 ALA A O 1
ATOM 713 N N . GLY A 1 94 ? 15.675 -0.715 -2.784 1.00 64.56 94 GLY A N 1
ATOM 714 C CA . GLY A 1 94 ? 16.098 -1.329 -4.052 1.00 64.56 94 GLY A CA 1
ATOM 715 C C . GLY A 1 94 ? 15.021 -2.131 -4.799 1.00 64.56 94 GLY A C 1
ATOM 716 O O . GLY A 1 94 ? 15.260 -2.569 -5.922 1.00 64.56 94 GLY A O 1
ATOM 717 N N . VAL A 1 95 ? 13.841 -2.345 -4.209 1.00 68.00 95 VAL A N 1
ATOM 718 C CA . VAL A 1 95 ? 12.777 -3.168 -4.811 1.00 68.00 95 VAL A CA 1
ATOM 719 C C . VAL A 1 95 ? 12.193 -2.512 -6.062 1.00 68.00 95 VAL A C 1
ATOM 721 O O . VAL A 1 95 ? 11.847 -1.333 -6.062 1.00 68.00 95 VAL A O 1
ATOM 724 N N . LYS A 1 96 ? 12.023 -3.299 -7.119 1.00 64.19 96 LYS A N 1
ATOM 725 C CA . LYS A 1 96 ? 11.398 -2.865 -8.367 1.00 64.19 96 LYS A CA 1
ATOM 726 C C . LYS A 1 96 ? 9.905 -2.593 -8.193 1.00 64.19 96 LYS A C 1
ATOM 728 O O . LYS A 1 96 ? 9.194 -3.401 -7.602 1.00 64.19 96 LYS A O 1
ATOM 733 N N . HIS A 1 97 ? 9.405 -1.483 -8.737 1.00 62.38 97 HIS A N 1
ATOM 734 C CA . HIS A 1 97 ? 8.002 -1.065 -8.561 1.00 62.38 97 HIS A CA 1
ATOM 735 C C . HIS A 1 97 ? 7.023 -1.772 -9.522 1.00 62.38 97 HIS A C 1
ATOM 737 O O . HIS A 1 97 ? 5.841 -1.439 -9.569 1.00 62.38 97 HIS A O 1
ATOM 743 N N . GLY A 1 98 ? 7.504 -2.729 -10.325 1.00 58.03 98 GLY A N 1
ATOM 744 C CA . GLY A 1 98 ? 6.683 -3.605 -11.174 1.00 58.03 98 GLY A CA 1
ATOM 745 C C . GLY A 1 98 ? 6.097 -2.966 -12.441 1.00 58.03 98 GLY A C 1
ATOM 746 O O . GLY A 1 98 ? 5.565 -3.686 -13.277 1.00 58.03 98 GLY A O 1
ATOM 747 N N . LEU A 1 99 ? 6.228 -1.644 -12.602 1.00 55.38 99 LEU A N 1
ATOM 748 C CA . LEU A 1 99 ? 5.876 -0.880 -13.813 1.00 55.38 99 LEU A CA 1
ATOM 749 C C . LEU A 1 99 ? 7.118 -0.394 -14.576 1.00 55.38 99 LEU A C 1
ATOM 751 O O . LEU A 1 99 ? 7.021 0.473 -15.441 1.00 55.38 99 LEU A O 1
ATOM 755 N N . GLU A 1 100 ? 8.297 -0.899 -14.222 1.00 55.47 100 GLU A N 1
ATOM 756 C CA . GLU A 1 100 ? 9.501 -0.627 -15.000 1.00 55.47 100 GLU A CA 1
ATOM 757 C C . GLU A 1 100 ? 9.337 -1.215 -16.407 1.00 55.47 100 GLU A C 1
ATOM 759 O O . GLU A 1 100 ? 8.797 -2.320 -16.540 1.00 55.47 100 GLU A O 1
ATOM 764 N N . PRO A 1 101 ? 9.792 -0.507 -17.457 1.00 54.91 101 PRO A N 1
ATOM 765 C CA . PRO A 1 101 ? 9.819 -1.071 -18.795 1.00 54.91 101 PRO A CA 1
ATOM 766 C C . PRO A 1 101 ? 10.599 -2.387 -18.762 1.00 54.91 101 PRO A C 1
ATOM 768 O O . PRO A 1 101 ? 11.749 -2.437 -18.322 1.00 54.91 101 PRO A O 1
ATOM 771 N N . VAL A 1 102 ? 9.940 -3.465 -19.188 1.00 54.75 102 VAL A N 1
ATOM 772 C CA . VAL A 1 102 ? 10.581 -4.771 -19.310 1.00 54.75 102 VAL A CA 1
ATOM 773 C C . VAL A 1 102 ? 11.567 -4.722 -20.469 1.00 54.75 102 VAL A C 1
ATOM 775 O O . VAL A 1 102 ? 11.224 -4.319 -21.582 1.00 54.75 102 VAL A O 1
ATOM 778 N N . ASP A 1 103 ? 12.803 -5.130 -20.205 1.00 58.34 103 ASP A N 1
ATOM 779 C CA . ASP A 1 103 ? 13.849 -5.215 -21.216 1.00 58.34 103 ASP A CA 1
ATOM 780 C C . ASP A 1 103 ? 13.587 -6.446 -22.100 1.00 58.34 103 ASP A C 1
ATOM 782 O O . ASP A 1 103 ? 14.116 -7.540 -21.883 1.00 58.34 103 ASP A O 1
ATOM 786 N N . THR A 1 104 ? 12.718 -6.284 -23.101 1.00 56.97 104 THR A N 1
ATOM 787 C CA . THR A 1 104 ? 12.278 -7.366 -24.002 1.00 56.97 104 THR A CA 1
ATOM 788 C C . THR A 1 104 ? 13.428 -8.021 -24.769 1.00 56.97 104 THR A C 1
ATOM 790 O O . THR A 1 104 ? 13.284 -9.139 -25.251 1.00 56.97 104 THR A O 1
ATOM 793 N N . LYS A 1 105 ? 14.589 -7.359 -24.856 1.00 58.47 105 LYS A N 1
ATOM 794 C CA . LYS A 1 105 ? 15.792 -7.885 -25.515 1.00 58.47 105 LYS A CA 1
ATOM 795 C C . LYS A 1 105 ? 16.549 -8.924 -24.688 1.00 58.47 105 LYS A C 1
ATOM 797 O O . LYS A 1 105 ? 17.288 -9.714 -25.267 1.00 58.47 105 LYS A O 1
ATOM 802 N N . ASN A 1 106 ? 16.407 -8.915 -23.362 1.00 55.84 106 ASN A N 1
ATOM 803 C CA . ASN A 1 106 ? 17.209 -9.761 -22.469 1.00 55.84 106 ASN A CA 1
ATOM 804 C C . ASN A 1 106 ? 16.380 -10.731 -21.619 1.00 55.84 106 ASN A C 1
ATOM 806 O O . ASN A 1 106 ? 16.944 -11.668 -21.048 1.00 55.84 106 ASN A O 1
ATOM 810 N N . ASP A 1 107 ? 15.061 -10.550 -21.542 1.00 51.91 107 ASP A N 1
ATOM 811 C CA . ASP A 1 107 ? 14.211 -11.376 -20.691 1.00 51.91 107 ASP A CA 1
ATOM 812 C C . ASP A 1 107 ? 13.632 -12.591 -21.440 1.00 51.91 107 ASP A C 1
ATOM 814 O O . ASP A 1 107 ? 12.704 -12.494 -22.243 1.00 51.91 107 ASP A O 1
ATOM 818 N N . LYS A 1 108 ? 14.193 -13.775 -21.160 1.00 54.66 108 LYS A N 1
ATOM 819 C CA . LYS A 1 108 ? 13.857 -15.052 -21.826 1.00 54.66 108 LYS A CA 1
ATOM 820 C C . LYS A 1 108 ? 12.441 -15.568 -21.537 1.00 54.66 108 LYS A C 1
ATOM 822 O O . LYS A 1 108 ? 12.056 -16.600 -22.085 1.00 54.66 108 LYS A O 1
ATOM 827 N N . THR A 1 109 ? 11.682 -14.913 -20.659 1.00 54.88 109 THR A N 1
ATOM 828 C CA . THR A 1 109 ? 10.301 -15.309 -20.331 1.00 54.88 109 THR A CA 1
ATOM 829 C C . THR A 1 109 ? 9.246 -14.585 -21.167 1.00 54.88 109 THR A C 1
ATOM 831 O O . THR A 1 109 ? 8.072 -14.963 -21.146 1.00 54.88 109 THR A O 1
ATOM 834 N N . ILE A 1 110 ? 9.661 -13.589 -21.953 1.00 53.31 110 ILE A N 1
ATOM 835 C CA . ILE A 1 110 ? 8.787 -12.756 -22.772 1.00 53.31 110 ILE A CA 1
ATOM 836 C C . ILE A 1 110 ? 8.540 -13.442 -24.124 1.00 53.31 110 ILE A C 1
ATOM 838 O O . ILE A 1 110 ? 9.398 -13.472 -25.000 1.00 53.31 110 ILE A O 1
ATOM 842 N N . LYS A 1 111 ? 7.343 -14.016 -24.295 1.00 52.44 111 LYS A N 1
ATOM 843 C CA . LYS A 1 111 ? 6.849 -14.569 -25.570 1.00 52.44 111 LYS A CA 1
ATOM 844 C C . LYS A 1 111 ? 6.206 -13.472 -26.422 1.00 52.44 111 LYS A C 1
ATOM 846 O O . LYS A 1 111 ? 5.021 -13.560 -26.737 1.00 52.44 111 LYS A O 1
ATOM 851 N N . THR A 1 112 ? 6.943 -12.418 -26.742 1.00 53.88 112 THR A N 1
ATOM 852 C CA . THR A 1 112 ? 6.437 -11.386 -27.654 1.00 53.88 112 THR A CA 1
ATOM 853 C C . THR A 1 112 ? 7.235 -11.475 -28.942 1.00 53.88 112 THR A C 1
ATOM 855 O O . THR A 1 112 ? 8.414 -11.135 -28.960 1.00 53.88 112 THR A O 1
ATOM 858 N N . GLU A 1 113 ? 6.606 -11.980 -30.004 1.00 56.66 113 GLU A N 1
ATOM 859 C CA . GLU A 1 113 ? 7.119 -11.802 -31.362 1.00 56.66 113 GLU A CA 1
ATOM 860 C C . GLU A 1 113 ? 6.894 -10.346 -31.779 1.00 56.66 113 GLU A C 1
ATOM 862 O O . GLU A 1 113 ? 5.810 -9.788 -31.589 1.00 56.66 113 GLU A O 1
ATOM 867 N N . GLU A 1 114 ? 7.939 -9.718 -32.314 1.00 54.16 114 GLU A N 1
ATOM 868 C CA . GLU A 1 114 ? 7.840 -8.415 -32.963 1.00 54.16 114 GLU A CA 1
ATOM 869 C C . GLU A 1 114 ? 6.921 -8.550 -34.181 1.00 54.16 114 GLU A C 1
ATOM 871 O O . GLU A 1 114 ? 7.238 -9.272 -35.124 1.00 54.16 114 GLU A O 1
ATOM 876 N N . VAL A 1 115 ? 5.775 -7.862 -34.172 1.00 55.88 115 VAL A N 1
ATOM 877 C CA . VAL A 1 115 ? 4.922 -7.780 -35.362 1.00 55.88 115 VAL A CA 1
ATOM 878 C C . VAL A 1 115 ? 5.671 -6.934 -36.398 1.00 55.88 115 VAL A C 1
ATOM 880 O O . VAL A 1 115 ? 5.973 -5.769 -36.110 1.00 55.88 115 VAL A O 1
ATOM 883 N N . PRO A 1 116 ? 6.014 -7.476 -37.581 1.00 52.00 116 PRO A N 1
ATOM 884 C CA . PRO A 1 116 ? 6.712 -6.712 -38.599 1.00 52.00 116 PRO A CA 1
ATOM 885 C C . PRO A 1 116 ? 5.847 -5.530 -39.048 1.00 52.00 116 PRO A C 1
ATOM 887 O O . PRO A 1 116 ? 4.645 -5.656 -39.279 1.00 52.00 116 PRO A O 1
ATOM 890 N N . ALA A 1 117 ? 6.482 -4.368 -39.203 1.00 56.06 117 ALA A N 1
ATOM 891 C CA . ALA A 1 117 ? 5.842 -3.090 -39.527 1.00 56.06 117 ALA A CA 1
ATOM 892 C C . ALA A 1 117 ? 5.095 -3.051 -40.883 1.00 56.06 117 ALA A C 1
ATOM 894 O O . ALA A 1 117 ? 4.561 -2.011 -41.258 1.00 56.06 117 ALA A O 1
ATOM 895 N N . SER A 1 118 ? 5.059 -4.156 -41.630 1.00 54.28 118 SER A N 1
ATOM 896 C CA . SER A 1 118 ? 4.405 -4.273 -42.934 1.00 54.28 118 SER A CA 1
ATOM 897 C C . SER A 1 118 ? 2.903 -4.577 -42.883 1.00 54.28 118 SER A C 1
ATOM 899 O O . SER A 1 118 ? 2.277 -4.542 -43.934 1.00 54.28 118 SER A O 1
ATOM 901 N N . GLU A 1 119 ? 2.313 -4.856 -41.715 1.00 51.12 119 GLU A N 1
ATOM 902 C CA . GLU A 1 119 ? 0.868 -5.158 -41.583 1.00 51.12 119 GLU A CA 1
ATOM 903 C C . GLU A 1 119 ? 0.053 -4.078 -40.844 1.00 51.12 119 GLU A C 1
ATOM 905 O O . GLU A 1 119 ? -1.125 -4.273 -40.559 1.00 51.12 119 GLU A O 1
ATOM 910 N N . ALA A 1 120 ? 0.646 -2.917 -40.548 1.00 51.47 120 ALA A N 1
ATOM 911 C CA . ALA A 1 120 ? -0.041 -1.807 -39.874 1.00 51.47 120 ALA A CA 1
ATOM 912 C C . ALA A 1 120 ? -0.532 -0.692 -40.825 1.00 51.47 120 ALA A C 1
ATOM 914 O O . ALA A 1 120 ? -0.764 0.429 -40.366 1.00 51.47 120 ALA A O 1
ATOM 915 N N . ALA A 1 121 ? -0.676 -0.970 -42.126 1.00 43.56 121 ALA A N 1
ATOM 916 C CA . ALA A 1 121 ? -1.148 -0.005 -43.125 1.00 43.56 121 ALA A CA 1
ATOM 917 C C . ALA A 1 121 ? -2.298 -0.563 -43.968 1.00 43.56 121 ALA A C 1
ATOM 919 O O . ALA A 1 121 ? -2.160 -1.702 -44.466 1.00 43.56 121 ALA A O 1
#

Foldseek 3Di:
DQQKKKKWAQALAWDWDQFPPRDIDIFGWDNNPVDPPDPPDRPRAIGIDIDGPVVVVRSCVVPVPVQVVCVVQLRMDMDSDPVVSVVSSVVCVVGDNVPPPDPCVPDPVDPDDDDPPPPPD

Secondary structure (DSSP, 8-state):
--SEEEEEE--SS-EEEE-GGG-EEEEPPTTTT-TTSP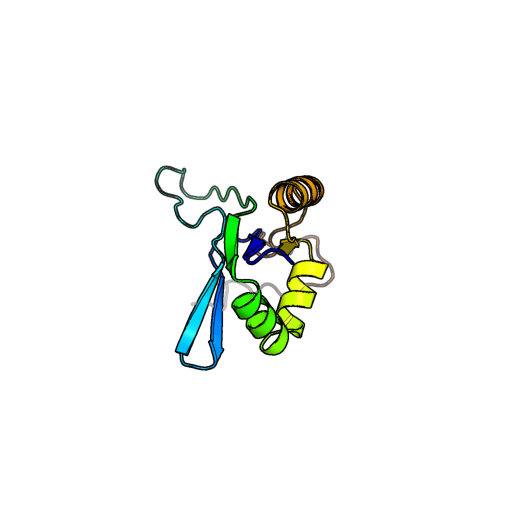TT------EEEEEEHHHHHHHHHHSHHHHHHHHHTTSEEEESSHHHHHHHHHHTTT---S-SPP-TTT-TT-------TTS--

pLDDT: mean 72.42, std 13.25, range [43.56, 89.25]